Protein AF-A0A182EM41-F1 (afdb_monomer_lite)

Structure (mmCIF, N/CA/C/O backbone):
data_AF-A0A182EM41-F1
#
_entry.id   AF-A0A182EM41-F1
#
loop_
_atom_site.group_PDB
_atom_site.id
_atom_site.type_symbol
_atom_site.label_atom_id
_atom_site.label_alt_id
_atom_site.label_comp_id
_atom_site.label_asym_id
_atom_site.label_entity_id
_atom_site.label_seq_id
_atom_site.pdbx_PDB_ins_code
_atom_site.Cartn_x
_atom_site.Cartn_y
_atom_site.Cartn_z
_atom_site.occupancy
_atom_site.B_iso_or_equiv
_atom_site.auth_seq_id
_atom_site.auth_comp_id
_atom_site.auth_asym_id
_atom_site.auth_atom_id
_atom_site.pdbx_PDB_model_num
ATOM 1 N N . MET A 1 1 ? 37.847 10.738 23.314 1.00 33.50 1 MET A N 1
ATOM 2 C CA . MET A 1 1 ? 37.044 10.239 22.181 1.00 33.50 1 MET A CA 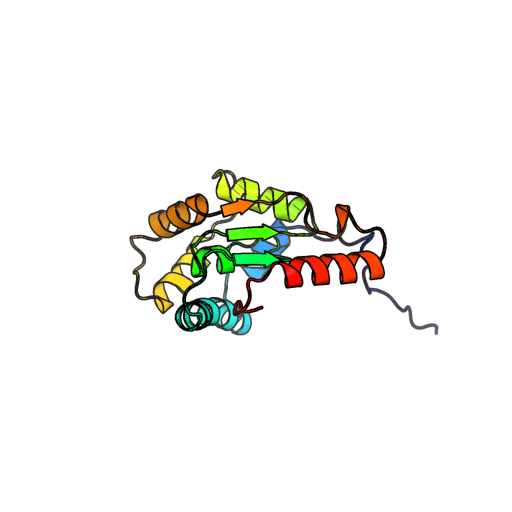1
ATOM 3 C C . MET A 1 1 ? 35.601 10.214 22.636 1.00 33.50 1 MET A C 1
ATOM 5 O O . MET A 1 1 ? 35.251 9.366 23.444 1.00 33.50 1 MET A O 1
ATOM 9 N N . ALA A 1 2 ? 34.823 11.218 22.238 1.00 31.17 2 ALA A N 1
ATOM 10 C CA . ALA A 1 2 ? 33.387 11.238 22.472 1.00 31.17 2 ALA A CA 1
ATOM 11 C C . ALA A 1 2 ? 32.734 10.419 21.355 1.00 31.17 2 ALA A C 1
ATOM 13 O O . ALA A 1 2 ? 33.030 10.648 20.184 1.00 31.17 2 ALA A O 1
ATOM 14 N N . PHE A 1 3 ? 31.916 9.437 21.719 1.00 34.12 3 PHE A N 1
ATOM 15 C CA . PHE A 1 3 ? 31.052 8.758 20.765 1.00 34.12 3 PHE A CA 1
ATOM 16 C C . PHE A 1 3 ? 29.990 9.763 20.313 1.00 34.12 3 PHE A C 1
ATOM 18 O O . PHE A 1 3 ? 29.225 10.258 21.140 1.00 34.12 3 PHE A O 1
ATOM 25 N N . GLU A 1 4 ? 29.969 10.096 19.023 1.00 39.12 4 GLU A N 1
ATOM 26 C CA . GLU A 1 4 ? 28.830 10.782 18.419 1.00 39.12 4 GLU A CA 1
ATOM 27 C C . GLU A 1 4 ? 27.619 9.849 18.498 1.00 39.12 4 GLU A C 1
ATOM 29 O O . GLU A 1 4 ? 27.506 8.868 17.766 1.00 39.12 4 GLU A O 1
ATOM 34 N N . THR A 1 5 ? 26.702 10.153 19.411 1.00 42.22 5 THR A N 1
ATOM 35 C CA . THR A 1 5 ? 25.313 9.703 19.349 1.00 42.22 5 THR A CA 1
ATOM 36 C C . THR A 1 5 ? 24.673 10.345 18.127 1.00 42.22 5 THR A C 1
ATOM 38 O O . THR A 1 5 ? 24.118 11.438 18.219 1.00 42.22 5 THR A O 1
ATOM 41 N N . ASN A 1 6 ? 24.801 9.707 16.969 1.00 45.62 6 ASN A N 1
ATOM 42 C CA . ASN A 1 6 ? 24.202 10.186 15.738 1.00 45.62 6 ASN A CA 1
ATOM 43 C C . ASN A 1 6 ? 23.203 9.154 15.207 1.00 45.62 6 ASN A C 1
ATOM 45 O O . ASN A 1 6 ? 23.516 7.972 15.093 1.00 45.62 6 ASN A O 1
ATOM 49 N N . MET A 1 7 ? 22.038 9.681 14.817 1.00 42.75 7 MET A N 1
ATOM 50 C CA . MET A 1 7 ? 21.024 9.079 13.941 1.00 42.75 7 MET A CA 1
ATOM 51 C C . MET A 1 7 ? 19.889 8.265 14.586 1.00 42.75 7 MET A C 1
ATOM 53 O O . MET A 1 7 ? 19.536 7.199 14.097 1.00 42.75 7 MET A O 1
ATOM 57 N N . ILE A 1 8 ? 19.200 8.822 15.586 1.00 44.34 8 ILE A N 1
ATOM 58 C CA . ILE A 1 8 ? 17.732 8.688 15.579 1.00 44.34 8 ILE A CA 1
ATOM 59 C C . ILE A 1 8 ? 17.216 9.966 14.922 1.00 44.34 8 ILE A C 1
ATOM 61 O O . ILE A 1 8 ? 17.342 11.056 15.482 1.00 44.34 8 ILE A O 1
ATOM 65 N N . VAL A 1 9 ? 16.742 9.850 13.681 1.00 47.19 9 VAL A N 1
ATOM 66 C CA . VAL A 1 9 ? 16.113 10.956 12.954 1.00 47.19 9 VAL A CA 1
ATOM 67 C C . VAL A 1 9 ? 14.858 11.335 13.739 1.00 47.19 9 VAL A C 1
ATOM 69 O O . VAL A 1 9 ? 13.923 10.546 13.823 1.00 47.19 9 VAL A O 1
ATOM 72 N N . GLY A 1 10 ? 14.864 12.509 14.375 1.00 51.38 10 GLY A N 1
ATOM 73 C CA . GLY A 1 10 ? 13.658 13.051 15.001 1.00 51.38 10 GLY A CA 1
ATOM 74 C C . GLY A 1 10 ? 12.555 13.271 13.951 1.00 51.38 10 GLY A C 1
ATOM 75 O O . GLY A 1 10 ? 12.893 13.454 12.776 1.00 51.38 10 GLY A O 1
ATOM 76 N N . PRO A 1 11 ? 11.266 13.281 14.343 1.00 54.16 11 PRO A N 1
ATOM 77 C CA . PRO A 1 11 ? 10.133 13.464 13.423 1.00 54.16 11 PRO A CA 1
ATOM 78 C C . PRO A 1 11 ? 10.328 14.663 12.481 1.00 54.16 11 PRO A C 1
ATOM 80 O O . PRO A 1 11 ? 10.119 14.566 11.275 1.00 54.16 11 PRO A O 1
ATOM 83 N N . ASP A 1 12 ? 10.889 15.741 13.027 1.00 57.03 12 ASP A N 1
ATOM 84 C CA . ASP A 1 12 ? 11.180 17.029 12.393 1.00 57.03 12 ASP A CA 1
ATOM 85 C C . ASP A 1 12 ? 12.165 16.942 11.209 1.00 57.03 12 ASP A C 1
ATOM 87 O O . ASP A 1 12 ? 12.308 17.886 10.434 1.00 57.03 12 ASP A O 1
ATOM 91 N N . LYS A 1 13 ? 12.882 15.822 11.066 1.00 64.44 13 LYS A N 1
ATOM 92 C CA . LYS A 1 13 ? 13.836 15.567 9.977 1.00 64.44 13 LYS A CA 1
ATOM 93 C C . LYS A 1 13 ? 13.405 14.421 9.062 1.00 64.44 13 LYS A C 1
ATOM 95 O O . LYS A 1 13 ? 14.132 14.111 8.120 1.00 64.44 13 LYS A O 1
ATOM 100 N N . LEU A 1 14 ? 12.276 13.764 9.327 1.00 67.06 14 LEU A N 1
ATOM 101 C CA . LEU A 1 14 ? 11.818 12.649 8.498 1.00 67.06 14 LEU A CA 1
ATOM 102 C C . LEU A 1 14 ? 11.322 13.152 7.138 1.00 67.06 14 LEU A C 1
ATOM 104 O O . LEU A 1 14 ? 11.690 12.596 6.106 1.00 67.06 14 LEU A O 1
ATOM 108 N N . GLU A 1 15 ? 10.572 14.259 7.133 1.00 69.44 15 GLU A N 1
ATOM 109 C CA . GLU A 1 15 ? 10.039 14.867 5.909 1.00 69.44 15 GLU A CA 1
ATOM 110 C C . GLU A 1 15 ? 11.126 15.239 4.895 1.00 69.44 15 GLU A C 1
ATOM 112 O O . GLU A 1 15 ? 10.913 15.070 3.697 1.00 69.44 15 GLU A O 1
ATOM 117 N N . SER A 1 16 ? 12.290 15.707 5.358 1.00 75.88 16 SER A N 1
ATOM 118 C CA . SER A 1 16 ? 13.387 16.150 4.490 1.00 75.88 16 SER A CA 1
ATOM 119 C C . SER A 1 16 ? 14.355 15.043 4.069 1.00 75.88 16 SER A C 1
ATOM 121 O O . SER A 1 16 ? 15.082 15.230 3.097 1.00 75.88 16 SER A O 1
ATOM 123 N N . ASN A 1 17 ? 14.383 13.909 4.777 1.00 83.06 17 ASN A N 1
ATOM 124 C CA . ASN A 1 17 ? 15.339 12.825 4.521 1.00 83.06 17 ASN A CA 1
ATOM 125 C C . ASN A 1 17 ? 14.713 11.589 3.861 1.00 83.06 17 ASN A C 1
ATOM 127 O O . ASN A 1 17 ? 15.451 10.721 3.400 1.00 83.06 17 ASN A O 1
ATOM 131 N N . PHE A 1 18 ? 13.382 11.482 3.826 1.00 87.38 18 PHE A N 1
ATOM 132 C CA . PHE A 1 18 ? 12.689 10.358 3.204 1.00 87.38 18 PHE A CA 1
ATOM 133 C C . PHE A 1 18 ? 12.181 10.714 1.804 1.00 87.38 18 PHE A C 1
ATOM 135 O O . PHE A 1 18 ? 11.325 11.589 1.648 1.00 87.38 18 PHE A O 1
ATOM 142 N N . ASP A 1 19 ? 12.648 9.973 0.800 1.00 94.12 19 ASP A N 1
ATOM 143 C CA . ASP A 1 19 ? 12.171 10.066 -0.578 1.00 94.12 19 ASP A CA 1
ATOM 144 C C . ASP A 1 19 ? 11.332 8.834 -0.947 1.00 94.12 19 ASP A C 1
ATOM 146 O O . ASP A 1 19 ? 11.830 7.708 -1.003 1.00 94.12 19 ASP A O 1
ATOM 150 N N . SER A 1 20 ? 10.042 9.054 -1.214 1.00 94.88 20 SER A N 1
ATOM 151 C CA . SER A 1 20 ? 9.080 7.989 -1.527 1.00 94.88 20 SER A CA 1
ATOM 152 C C . SER A 1 20 ? 9.483 7.176 -2.747 1.00 94.88 20 SER A C 1
ATOM 154 O O . SER A 1 20 ? 9.276 5.970 -2.785 1.00 94.88 20 SER A O 1
ATOM 156 N N . GLN A 1 21 ? 10.040 7.843 -3.752 1.00 95.44 21 GLN A N 1
ATOM 157 C CA . GLN A 1 21 ? 10.413 7.211 -5.004 1.00 95.44 21 GLN A CA 1
ATOM 158 C C . GLN A 1 21 ? 11.610 6.281 -4.811 1.00 95.44 21 GLN A C 1
ATOM 160 O O . GLN A 1 21 ? 11.523 5.109 -5.164 1.00 95.44 21 GLN A O 1
ATOM 165 N N . SER A 1 22 ? 12.683 6.766 -4.188 1.00 94.75 22 SER A N 1
ATOM 166 C CA . SER A 1 22 ? 13.867 5.968 -3.851 1.00 94.75 22 SER A CA 1
ATOM 167 C C . SER A 1 22 ? 13.479 4.755 -3.008 1.00 94.75 22 SER A C 1
ATOM 169 O O . SER A 1 22 ? 13.887 3.644 -3.321 1.00 94.75 22 SER A O 1
ATOM 171 N N . TYR A 1 23 ? 12.588 4.932 -2.024 1.00 95.38 23 TYR A N 1
ATOM 172 C CA . TYR A 1 23 ? 12.049 3.817 -1.245 1.00 95.38 23 TYR A CA 1
ATOM 173 C C . TYR A 1 23 ? 11.337 2.770 -2.122 1.00 95.38 23 TYR A C 1
ATOM 175 O O . TYR A 1 23 ? 11.591 1.574 -1.996 1.00 95.38 23 TYR A O 1
ATOM 183 N N . LEU A 1 24 ? 10.462 3.187 -3.042 1.00 96.38 24 LEU A N 1
ATOM 184 C CA . LEU A 1 24 ? 9.804 2.245 -3.952 1.00 96.38 24 LEU A CA 1
ATOM 185 C C . LEU A 1 24 ? 10.801 1.538 -4.877 1.00 96.38 24 LEU A C 1
ATOM 187 O O . LEU A 1 24 ? 10.683 0.335 -5.103 1.00 96.38 24 LEU A O 1
ATOM 191 N N . TRP A 1 25 ? 11.792 2.264 -5.387 1.00 94.56 25 TRP A N 1
ATOM 192 C CA . TRP A 1 25 ? 12.820 1.711 -6.259 1.00 94.56 25 TRP A CA 1
ATOM 193 C C . TRP A 1 25 ? 13.688 0.668 -5.554 1.00 94.56 25 TRP A C 1
ATOM 195 O O . TRP A 1 25 ? 13.837 -0.437 -6.070 1.00 94.56 25 TRP A O 1
ATOM 205 N N . ASP A 1 26 ? 14.181 0.984 -4.361 1.00 93.31 26 ASP A N 1
ATOM 206 C CA . ASP A 1 26 ? 15.093 0.114 -3.616 1.00 93.31 26 ASP A CA 1
ATOM 207 C C . ASP A 1 26 ? 14.418 -1.181 -3.148 1.00 93.31 26 ASP A C 1
ATOM 209 O O . ASP A 1 26 ? 15.052 -2.235 -3.121 1.00 93.31 26 ASP A O 1
ATOM 213 N N . PHE A 1 27 ? 13.133 -1.116 -2.788 1.00 92.38 27 PHE A N 1
ATOM 214 C CA . PHE A 1 27 ? 12.433 -2.243 -2.169 1.00 92.38 27 PHE A CA 1
ATOM 215 C C . PHE A 1 27 ? 11.487 -2.987 -3.119 1.00 92.38 27 PHE A C 1
ATOM 217 O O . PHE A 1 27 ? 11.347 -4.204 -3.024 1.00 92.38 27 PHE A O 1
ATOM 224 N N . TYR A 1 28 ? 10.837 -2.295 -4.055 1.00 94.75 28 TYR A N 1
ATOM 225 C CA . TYR A 1 28 ? 9.729 -2.870 -4.825 1.00 94.75 28 TYR A CA 1
ATOM 226 C C . TYR A 1 28 ? 10.005 -2.998 -6.328 1.00 94.75 28 TYR A C 1
ATOM 228 O O . TYR A 1 28 ? 9.242 -3.688 -7.007 1.00 94.75 28 TYR A O 1
ATOM 236 N N . GLN A 1 29 ? 11.054 -2.364 -6.878 1.00 93.06 29 GLN A N 1
ATOM 237 C CA . GLN A 1 29 ? 11.369 -2.481 -8.313 1.00 93.06 29 GLN A CA 1
ATOM 238 C C . GLN A 1 29 ? 11.766 -3.917 -8.676 1.00 93.06 29 GLN A C 1
ATOM 240 O O . GLN A 1 29 ? 11.291 -4.480 -9.665 1.00 93.06 29 GLN A O 1
ATOM 245 N N . HIS A 1 30 ? 12.634 -4.499 -7.851 1.00 90.50 30 HIS A N 1
ATOM 246 C CA . HIS A 1 30 ? 13.107 -5.870 -7.954 1.00 90.50 30 HIS A CA 1
ATOM 247 C C . HIS A 1 30 ? 12.953 -6.524 -6.584 1.00 90.50 30 HIS A C 1
ATOM 249 O O . HIS A 1 30 ? 13.713 -6.258 -5.659 1.00 90.50 30 HIS A O 1
ATOM 255 N N . ILE A 1 31 ? 11.923 -7.356 -6.437 1.00 89.75 31 ILE A N 1
ATOM 256 C CA . ILE A 1 31 ? 11.595 -7.995 -5.159 1.00 89.75 31 ILE A CA 1
ATOM 257 C C . ILE A 1 31 ? 12.385 -9.294 -5.039 1.00 89.75 31 ILE A C 1
ATOM 259 O O . ILE A 1 31 ? 11.817 -10.383 -5.069 1.00 89.75 31 ILE A O 1
ATOM 263 N N . ASP A 1 32 ? 13.705 -9.179 -4.967 1.00 89.25 32 ASP A N 1
ATOM 264 C CA . ASP A 1 32 ? 14.603 -10.334 -4.886 1.00 89.25 32 ASP A CA 1
ATOM 265 C C . ASP A 1 32 ? 14.884 -10.743 -3.433 1.00 89.25 32 ASP A C 1
ATOM 267 O O . ASP A 1 32 ? 15.280 -11.879 -3.170 1.00 89.25 32 ASP A O 1
ATOM 271 N N . ASP A 1 33 ? 14.649 -9.831 -2.483 1.00 91.81 33 ASP A N 1
ATOM 272 C CA . ASP A 1 33 ? 14.835 -10.087 -1.059 1.00 91.81 33 ASP A CA 1
ATOM 273 C C . ASP A 1 33 ? 13.803 -11.108 -0.531 1.00 91.81 33 ASP A C 1
ATOM 275 O O . ASP A 1 33 ? 12.592 -10.854 -0.587 1.00 91.81 33 ASP A O 1
ATOM 279 N N . PRO A 1 34 ? 14.241 -12.252 0.031 1.00 93.62 34 PRO A N 1
ATOM 280 C CA . PRO A 1 34 ? 13.327 -13.284 0.516 1.00 93.62 34 PRO A CA 1
ATOM 281 C C . PRO A 1 34 ? 12.399 -12.822 1.643 1.00 93.62 34 PRO A C 1
ATOM 283 O O . PRO A 1 34 ? 11.275 -13.316 1.742 1.00 93.62 34 PRO A O 1
ATOM 286 N N . ALA A 1 35 ? 12.837 -11.895 2.503 1.00 91.38 35 ALA A N 1
ATOM 287 C CA . ALA A 1 35 ? 12.001 -11.407 3.596 1.00 91.38 35 ALA A CA 1
ATOM 288 C C . ALA A 1 35 ? 10.867 -10.523 3.060 1.00 91.38 35 ALA A C 1
ATOM 290 O O . ALA A 1 35 ? 9.723 -10.653 3.500 1.00 91.38 35 ALA A O 1
ATOM 291 N N . MET A 1 36 ? 11.150 -9.690 2.058 1.00 91.75 36 MET A N 1
ATOM 292 C CA . MET A 1 36 ? 10.135 -8.889 1.383 1.00 91.75 36 MET A CA 1
ATOM 293 C C . MET A 1 36 ? 9.152 -9.748 0.585 1.00 91.75 36 MET A C 1
ATOM 295 O O . MET A 1 36 ? 7.941 -9.546 0.682 1.00 91.75 36 MET A O 1
ATOM 299 N N . GLN A 1 37 ? 9.648 -10.755 -0.141 1.00 94.75 37 GLN A N 1
ATOM 300 C CA . GLN A 1 37 ? 8.789 -11.731 -0.813 1.00 94.75 37 GLN A CA 1
ATOM 301 C C . GLN A 1 37 ? 7.871 -12.445 0.187 1.00 94.75 37 GLN A C 1
ATOM 303 O O . GLN A 1 37 ? 6.666 -12.553 -0.042 1.00 94.75 37 GLN A O 1
ATOM 308 N N . MET A 1 38 ? 8.418 -12.896 1.322 1.00 94.75 38 MET A N 1
ATOM 309 C CA . MET A 1 38 ? 7.643 -13.535 2.385 1.00 94.75 38 MET A CA 1
ATOM 310 C C . MET A 1 38 ? 6.553 -12.602 2.922 1.00 94.75 38 MET A C 1
ATOM 312 O O . MET A 1 38 ? 5.411 -13.033 3.055 1.00 94.75 38 MET A O 1
ATOM 316 N N . MET A 1 39 ? 6.879 -11.333 3.187 1.00 93.44 39 MET A N 1
ATOM 317 C CA . MET A 1 39 ? 5.914 -10.328 3.645 1.00 93.44 39 MET A CA 1
ATOM 318 C C . MET A 1 39 ? 4.753 -10.158 2.661 1.00 93.44 39 MET A C 1
ATOM 320 O O . MET A 1 39 ? 3.594 -10.264 3.056 1.00 93.44 39 MET A O 1
ATOM 324 N N . ILE A 1 40 ? 5.046 -9.959 1.373 1.00 95.50 40 ILE A N 1
ATOM 325 C CA . ILE A 1 40 ? 4.014 -9.752 0.345 1.00 95.50 40 ILE A CA 1
ATOM 326 C C . ILE A 1 40 ? 3.153 -11.006 0.165 1.00 95.50 40 ILE A C 1
ATOM 328 O O . ILE A 1 40 ? 1.934 -10.900 0.051 1.00 95.50 40 ILE A O 1
ATOM 332 N N . MET A 1 41 ? 3.761 -12.195 0.170 1.00 95.31 41 MET A N 1
ATOM 333 C CA . MET A 1 41 ? 3.035 -13.458 0.000 1.00 95.31 41 MET A CA 1
ATOM 334 C C . MET A 1 41 ? 2.226 -13.874 1.235 1.00 95.31 41 MET A C 1
ATOM 336 O O . MET A 1 41 ? 1.261 -14.624 1.103 1.00 95.31 41 MET A O 1
ATOM 340 N N . LEU A 1 42 ? 2.590 -13.403 2.430 1.00 96.00 42 LEU A N 1
ATOM 341 C CA . LEU A 1 42 ? 1.855 -13.696 3.659 1.00 96.00 42 LEU A CA 1
ATOM 342 C C . LEU A 1 42 ? 0.536 -12.915 3.743 1.00 96.00 42 LEU A C 1
ATOM 344 O O . LEU A 1 42 ? -0.443 -13.430 4.282 1.00 96.00 42 LEU A O 1
ATOM 348 N N . LEU A 1 43 ? 0.487 -11.695 3.201 1.00 94.69 43 LEU A N 1
ATOM 349 C CA . LEU A 1 43 ? -0.689 -10.826 3.298 1.00 94.69 43 LEU A CA 1
ATOM 350 C C . LEU A 1 43 ? -1.980 -11.467 2.749 1.00 94.69 43 LEU A C 1
ATOM 352 O O . LEU A 1 43 ? -2.971 -11.442 3.479 1.00 94.69 43 LEU A O 1
ATOM 356 N N . PRO A 1 44 ? -2.016 -12.082 1.546 1.00 94.62 44 PRO A N 1
ATOM 357 C CA . PRO A 1 44 ? -3.211 -12.782 1.064 1.00 94.62 44 PRO A CA 1
ATOM 358 C C . PRO A 1 44 ? -3.706 -13.878 2.012 1.00 94.62 44 PRO A C 1
ATOM 360 O O . PRO A 1 44 ? -4.908 -14.016 2.218 1.00 94.62 44 PRO A O 1
ATOM 363 N N . ILE A 1 45 ? -2.783 -14.612 2.644 1.00 94.00 45 ILE A N 1
ATOM 364 C CA . ILE A 1 45 ? -3.108 -15.682 3.600 1.00 94.00 45 ILE A CA 1
ATOM 365 C C . ILE A 1 45 ? -3.735 -15.093 4.869 1.00 94.00 45 ILE A C 1
ATOM 367 O O . ILE A 1 45 ? -4.655 -15.674 5.443 1.00 94.00 45 ILE A O 1
ATOM 371 N N . ILE A 1 46 ? -3.238 -13.940 5.325 1.00 92.50 46 ILE A N 1
ATOM 372 C CA . ILE A 1 46 ? -3.828 -13.211 6.452 1.00 92.50 46 ILE A CA 1
ATOM 373 C C . ILE A 1 46 ? -5.231 -12.728 6.080 1.00 92.50 46 ILE A C 1
ATOM 375 O O . ILE A 1 46 ? -6.165 -12.956 6.843 1.00 92.50 46 ILE A O 1
ATOM 379 N N . ALA A 1 47 ? -5.394 -12.112 4.909 1.00 91.38 47 ALA A N 1
ATOM 380 C CA . ALA A 1 47 ? -6.678 -11.583 4.464 1.00 91.38 47 ALA A CA 1
ATOM 381 C C . ALA A 1 47 ? -7.752 -12.670 4.313 1.00 91.38 47 ALA A C 1
ATOM 383 O O . ALA A 1 47 ? -8.896 -12.428 4.676 1.00 91.38 47 ALA A O 1
ATOM 384 N N . GLU A 1 48 ? -7.392 -13.875 3.859 1.00 90.50 48 GLU A N 1
ATOM 385 C CA . GLU A 1 48 ? -8.311 -15.023 3.797 1.00 90.50 48 GLU A CA 1
ATOM 386 C C . GLU A 1 48 ? -8.773 -15.493 5.190 1.00 90.50 48 GLU A C 1
ATOM 388 O O . GLU A 1 48 ? -9.863 -16.040 5.344 1.00 90.50 48 GLU A O 1
ATOM 393 N N . ARG A 1 49 ? -7.951 -15.280 6.225 1.00 90.62 49 ARG A N 1
ATOM 394 C CA . ARG A 1 49 ? -8.259 -15.668 7.611 1.00 90.62 49 ARG A CA 1
ATOM 395 C C . ARG A 1 49 ? -9.021 -14.607 8.393 1.00 90.62 49 ARG A C 1
ATOM 397 O O . ARG A 1 49 ? -9.546 -14.919 9.462 1.00 90.62 49 ARG A O 1
ATOM 404 N N . ILE A 1 50 ? -9.040 -13.372 7.908 1.00 86.62 50 ILE A N 1
ATOM 405 C CA . ILE A 1 50 ? -9.814 -12.296 8.515 1.00 86.62 50 ILE A CA 1
ATOM 406 C C . ILE A 1 50 ? -11.260 -12.457 8.042 1.00 86.62 50 ILE A C 1
ATOM 408 O O . ILE A 1 50 ? -11.560 -12.334 6.857 1.00 86.62 50 ILE A O 1
ATOM 412 N N . ASP A 1 51 ? -12.145 -12.767 8.991 1.00 71.06 51 ASP A N 1
ATOM 413 C CA . ASP A 1 51 ? -13.585 -12.886 8.753 1.00 71.06 51 ASP A CA 1
ATOM 414 C C . ASP A 1 51 ? -14.195 -11.528 8.341 1.00 71.06 51 ASP A C 1
ATOM 416 O O . ASP A 1 51 ? -13.507 -10.507 8.297 1.00 71.06 51 ASP A O 1
ATOM 420 N N . CYS A 1 52 ? -15.486 -11.499 8.010 1.00 75.69 52 CYS A N 1
ATOM 421 C CA . CYS A 1 52 ? -16.167 -10.339 7.432 1.00 75.69 52 CYS A CA 1
ATOM 422 C C . CYS A 1 52 ? -15.782 -8.983 8.071 1.00 75.69 52 CYS A C 1
ATOM 424 O O . CYS A 1 52 ? -16.027 -8.726 9.250 1.00 75.69 52 CYS A O 1
ATOM 426 N N . TYR A 1 53 ? -15.238 -8.076 7.255 1.00 82.88 53 TYR A N 1
ATOM 427 C CA . TYR A 1 53 ? -14.939 -6.693 7.628 1.00 82.88 53 TYR A CA 1
ATOM 428 C C . TYR A 1 53 ? -15.550 -5.732 6.603 1.00 82.88 53 TYR A C 1
ATOM 430 O O . TYR A 1 53 ? -15.570 -6.013 5.406 1.00 82.88 53 TYR A O 1
ATOM 438 N N . ASP A 1 54 ? -16.052 -4.584 7.066 1.00 82.81 54 ASP A N 1
ATOM 439 C CA . ASP A 1 54 ? -16.687 -3.581 6.194 1.00 82.81 54 ASP A CA 1
ATOM 440 C C . ASP A 1 54 ? -15.669 -2.645 5.531 1.00 82.81 54 ASP A C 1
ATOM 442 O O . ASP A 1 54 ? -15.897 -2.125 4.437 1.00 82.81 54 ASP A O 1
ATOM 446 N N . SER A 1 55 ? -14.563 -2.379 6.227 1.00 84.06 55 SER A N 1
ATOM 447 C CA . SER A 1 55 ? -13.516 -1.461 5.794 1.00 84.06 55 SER A CA 1
ATOM 448 C C . SER A 1 55 ? -12.197 -1.730 6.507 1.00 84.06 55 SER A C 1
ATOM 450 O O . SER A 1 55 ? -12.201 -2.258 7.615 1.00 84.06 55 SER A O 1
ATOM 452 N N . LEU A 1 56 ? -11.095 -1.302 5.896 1.00 87.69 56 LEU A N 1
ATOM 453 C CA . LEU A 1 56 ? -9.735 -1.392 6.423 1.00 87.69 56 LEU A CA 1
ATOM 454 C C . LEU A 1 56 ? -9.117 0.008 6.519 1.00 87.69 56 LEU A C 1
ATOM 456 O O . LEU A 1 56 ? -9.268 0.798 5.589 1.00 87.69 56 LEU A O 1
ATOM 460 N N . LEU A 1 57 ? -8.401 0.298 7.606 1.00 87.69 57 LEU A N 1
ATOM 461 C CA . LEU A 1 57 ? -7.506 1.451 7.709 1.00 87.69 57 LEU A CA 1
ATOM 462 C C . LEU A 1 57 ? -6.060 0.956 7.638 1.00 87.69 57 LEU A C 1
ATOM 464 O O . LEU A 1 57 ? -5.619 0.224 8.517 1.00 87.69 57 LEU A O 1
ATOM 468 N N . ASP A 1 58 ? -5.340 1.375 6.605 1.00 89.06 58 ASP A N 1
ATOM 469 C CA . ASP A 1 58 ? -3.907 1.139 6.446 1.00 89.06 58 ASP A CA 1
ATOM 470 C C . ASP A 1 58 ? -3.157 2.361 6.991 1.00 89.06 58 ASP A C 1
ATOM 472 O O . ASP A 1 58 ? -3.035 3.397 6.325 1.00 89.06 58 ASP A O 1
ATOM 476 N N . PHE A 1 59 ? -2.786 2.281 8.270 1.00 86.25 59 PHE A N 1
ATOM 477 C CA . PHE A 1 59 ? -2.161 3.371 9.010 1.00 86.25 59 PHE A CA 1
ATOM 478 C C . PHE A 1 59 ? -0.635 3.295 8.904 1.00 86.25 59 PHE A C 1
ATOM 480 O O . PHE A 1 59 ? -0.026 2.336 9.372 1.00 86.25 59 PHE A O 1
ATOM 487 N N . GLY A 1 60 ? -0.016 4.327 8.327 1.00 87.00 60 GLY A N 1
ATOM 488 C CA . GLY A 1 60 ? 1.406 4.302 7.976 1.00 87.00 60 GLY A CA 1
ATOM 489 C C . GLY A 1 60 ? 1.669 3.513 6.693 1.00 87.00 60 GLY A C 1
ATOM 490 O O . GLY A 1 60 ? 2.675 2.813 6.597 1.00 87.00 60 GLY A O 1
ATOM 491 N N . ALA A 1 61 ? 0.763 3.614 5.715 1.00 91.75 61 ALA A N 1
ATOM 492 C CA . ALA A 1 61 ? 0.818 2.872 4.451 1.00 91.75 61 ALA A CA 1
ATOM 493 C C . ALA A 1 61 ? 2.101 3.136 3.631 1.00 91.75 61 ALA A C 1
ATOM 495 O O . ALA A 1 61 ? 2.455 2.379 2.714 1.00 91.75 61 ALA A O 1
ATOM 496 N N . GLY A 1 62 ? 2.796 4.242 3.912 1.00 93.19 62 GLY A N 1
ATOM 497 C CA . GLY A 1 62 ? 3.901 4.726 3.107 1.00 93.19 62 GLY A CA 1
ATOM 498 C C . GLY A 1 62 ? 3.442 5.076 1.690 1.00 93.19 62 GLY A C 1
ATOM 499 O O . GLY A 1 62 ? 2.275 5.396 1.458 1.00 93.19 62 GLY A O 1
ATOM 500 N N . PRO A 1 63 ? 4.338 5.015 0.698 1.00 95.88 63 PRO A N 1
ATOM 501 C CA . PRO A 1 63 ? 3.970 5.173 -0.705 1.00 95.88 63 PRO A CA 1
ATOM 502 C C . PRO A 1 63 ? 3.486 3.852 -1.343 1.00 95.88 63 PRO A C 1
ATOM 504 O O . PRO A 1 63 ? 3.531 3.716 -2.564 1.00 95.88 63 PRO A O 1
ATOM 507 N N . THR A 1 64 ? 3.085 2.847 -0.549 1.00 96.69 64 THR A N 1
ATOM 508 C CA . THR A 1 64 ? 2.897 1.460 -1.014 1.00 96.69 64 THR A CA 1
ATOM 509 C C . THR A 1 64 ? 1.431 1.046 -1.149 1.00 96.69 64 THR A C 1
ATOM 511 O O . THR A 1 64 ? 0.556 1.595 -0.489 1.00 96.69 64 THR A O 1
ATOM 514 N N . ILE A 1 65 ? 1.150 0.046 -1.997 1.00 96.25 65 ILE A N 1
ATOM 515 C CA . ILE A 1 65 ? -0.237 -0.375 -2.297 1.00 96.25 65 ILE A CA 1
ATOM 516 C C . ILE A 1 65 ? -0.544 -1.837 -1.960 1.00 96.25 65 ILE A C 1
ATOM 518 O O . ILE A 1 65 ? -1.684 -2.266 -2.087 1.00 96.25 65 ILE A O 1
ATOM 522 N N . HIS A 1 66 ? 0.460 -2.632 -1.597 1.00 95.69 66 HIS A N 1
ATOM 523 C CA . HIS A 1 66 ? 0.342 -4.087 -1.475 1.00 95.69 66 HIS A CA 1
ATOM 524 C C . HIS A 1 66 ? -0.741 -4.532 -0.473 1.00 95.69 66 HIS A C 1
ATOM 526 O O . HIS A 1 66 ? -1.535 -5.409 -0.803 1.00 95.69 66 HIS A O 1
ATOM 532 N N . VAL A 1 67 ? -0.865 -3.867 0.681 1.00 95.44 67 VAL A N 1
ATOM 533 C CA . VAL A 1 67 ? -1.973 -4.084 1.631 1.00 95.44 67 VAL A CA 1
ATOM 534 C C . VAL A 1 67 ? -3.319 -3.769 0.971 1.00 95.44 67 VAL A C 1
ATOM 536 O O . VAL A 1 67 ? -4.217 -4.608 0.947 1.00 95.44 67 VAL A O 1
ATOM 539 N N . SER A 1 68 ? -3.448 -2.603 0.334 1.00 95.06 68 SER A N 1
ATOM 540 C CA . SER A 1 68 ? -4.679 -2.224 -0.375 1.00 95.06 68 SER A CA 1
ATOM 541 C C . SER A 1 68 ? -5.086 -3.252 -1.435 1.00 95.06 68 SER A C 1
ATOM 543 O O . SER A 1 68 ? -6.251 -3.646 -1.521 1.00 95.06 68 SER A O 1
ATOM 545 N N . VAL A 1 69 ? -4.114 -3.712 -2.225 1.00 96.31 69 VAL A N 1
ATOM 546 C CA . VAL A 1 69 ? -4.316 -4.700 -3.287 1.00 96.31 69 VAL A CA 1
ATOM 547 C C . VAL A 1 69 ? -4.716 -6.051 -2.730 1.00 96.31 69 VAL A C 1
ATOM 549 O O . VAL A 1 69 ? -5.422 -6.757 -3.424 1.00 96.31 69 VAL A O 1
ATOM 552 N N . VAL A 1 70 ? -4.308 -6.449 -1.531 1.00 95.81 70 VAL A N 1
ATOM 553 C CA . VAL A 1 70 ? -4.713 -7.743 -0.970 1.00 95.81 70 VAL A CA 1
ATOM 554 C C . VAL A 1 70 ? -6.155 -7.702 -0.460 1.00 95.81 70 VAL A C 1
ATOM 556 O O . VAL A 1 70 ? -6.965 -8.571 -0.788 1.00 95.81 70 VAL A O 1
ATOM 559 N N . PHE A 1 71 ? -6.505 -6.673 0.310 1.00 93.94 71 PHE A N 1
ATOM 560 C CA . PHE A 1 71 ? -7.795 -6.627 0.997 1.00 93.94 71 PHE A CA 1
ATOM 561 C C . PHE A 1 71 ? -8.945 -6.204 0.065 1.00 93.94 71 PHE A C 1
ATOM 563 O O . PHE A 1 71 ? -10.032 -6.773 0.132 1.00 93.94 71 PHE A O 1
ATOM 570 N N . ARG A 1 72 ? -8.720 -5.250 -0.854 1.00 90.38 72 ARG A N 1
ATOM 571 C CA . ARG A 1 72 ? -9.668 -4.821 -1.919 1.00 90.38 72 ARG A CA 1
ATOM 572 C C . ARG A 1 72 ? -11.125 -4.616 -1.480 1.00 90.38 72 ARG A C 1
ATOM 574 O O . ARG A 1 72 ? -12.059 -4.770 -2.275 1.00 90.38 72 ARG A O 1
ATOM 581 N N . ASN A 1 73 ? -11.330 -4.231 -0.229 1.00 88.56 73 ASN A N 1
ATOM 582 C CA . ASN A 1 73 ? -12.599 -3.727 0.280 1.00 88.56 73 ASN A CA 1
ATOM 583 C C . ASN A 1 73 ? -12.487 -2.213 0.492 1.00 88.56 73 ASN A C 1
ATOM 585 O O . ASN A 1 73 ? -11.521 -1.619 0.031 1.00 88.56 73 ASN A O 1
ATOM 589 N N . LYS A 1 74 ? -13.438 -1.559 1.163 1.00 87.94 74 LYS A N 1
ATOM 590 C CA . LYS A 1 74 ? -13.349 -0.126 1.470 1.00 87.94 74 LYS A CA 1
ATOM 591 C C . LYS A 1 74 ? -12.072 0.176 2.270 1.00 87.94 74 LYS A C 1
ATOM 593 O O . LYS A 1 74 ? -12.003 -0.148 3.452 1.00 87.94 74 LYS A O 1
ATOM 598 N N . ILE A 1 75 ? -11.076 0.784 1.633 1.00 89.69 75 ILE A N 1
ATOM 599 C CA . ILE A 1 75 ? -9.745 1.005 2.210 1.00 89.69 75 ILE A CA 1
ATOM 600 C C . ILE A 1 75 ? -9.539 2.490 2.472 1.00 89.69 75 ILE A C 1
ATOM 602 O O . ILE A 1 75 ? -9.754 3.321 1.592 1.00 89.69 75 ILE A O 1
ATOM 606 N N . TYR A 1 76 ? -9.070 2.807 3.670 1.00 87.31 76 TYR A N 1
ATOM 607 C CA . TYR A 1 76 ? -8.601 4.124 4.057 1.00 87.31 76 TYR A CA 1
ATOM 608 C C . TYR A 1 76 ? -7.081 4.097 4.124 1.00 87.31 76 TYR A C 1
ATOM 610 O O . TYR A 1 76 ? -6.518 3.341 4.909 1.00 87.31 76 TYR A O 1
ATOM 618 N N . LEU A 1 77 ? -6.428 4.908 3.296 1.00 88.12 77 LEU A N 1
ATOM 619 C CA . LEU A 1 77 ? -4.973 5.042 3.311 1.00 88.12 77 LEU A CA 1
ATOM 620 C C . LEU A 1 77 ? -4.576 6.259 4.139 1.00 88.12 77 LEU A C 1
ATOM 622 O O . LEU A 1 77 ? -5.106 7.354 3.914 1.00 88.12 77 LEU A O 1
ATOM 626 N N . ALA A 1 78 ? -3.638 6.061 5.060 1.00 83.75 78 ALA A N 1
ATOM 627 C CA . ALA A 1 78 ? -3.124 7.085 5.951 1.00 83.75 78 ALA A CA 1
ATOM 628 C C . ALA A 1 78 ? -1.602 6.993 6.067 1.00 83.75 78 ALA A C 1
ATOM 630 O O . ALA A 1 78 ? -1.053 5.911 6.242 1.00 83.75 78 ALA A O 1
ATOM 631 N N . ASP A 1 79 ? -0.921 8.135 6.005 1.00 86.19 79 ASP A N 1
ATOM 632 C CA . ASP A 1 79 ? 0.526 8.211 6.214 1.00 86.19 79 ASP A CA 1
ATOM 633 C C . ASP A 1 79 ? 0.946 9.601 6.700 1.00 86.19 79 ASP A C 1
ATOM 635 O O . ASP A 1 79 ? 0.309 10.595 6.330 1.00 86.19 79 ASP A O 1
ATOM 639 N N . TYR A 1 80 ? 2.043 9.674 7.457 1.00 80.25 80 TYR A N 1
ATOM 640 C CA . TYR A 1 80 ? 2.606 10.917 7.988 1.00 80.25 80 TYR A CA 1
ATOM 641 C C . TYR A 1 80 ? 3.152 11.839 6.912 1.00 80.25 80 TYR A C 1
ATOM 643 O O . TYR A 1 80 ? 2.907 13.050 6.935 1.00 80.25 80 TYR A O 1
ATOM 651 N N . LEU A 1 81 ? 3.854 11.279 5.931 1.00 83.56 81 LEU A N 1
ATOM 652 C CA . LEU A 1 81 ? 4.642 12.058 4.995 1.00 83.56 81 LEU A CA 1
ATOM 653 C C . LEU A 1 81 ? 3.783 12.520 3.810 1.00 83.56 81 LEU A C 1
ATOM 655 O O . LEU A 1 81 ? 3.200 11.689 3.103 1.00 83.56 81 LEU A O 1
ATOM 659 N N . PRO A 1 82 ? 3.713 13.836 3.521 1.00 85.06 82 PRO A N 1
ATOM 660 C CA . PRO A 1 82 ? 2.964 14.340 2.373 1.00 85.06 82 PRO A CA 1
ATOM 661 C C . PRO A 1 82 ? 3.395 13.700 1.048 1.00 85.06 82 PRO A C 1
ATOM 663 O O . PRO A 1 82 ? 2.550 13.422 0.200 1.00 85.06 82 PRO A O 1
ATOM 666 N N . GLN A 1 83 ? 4.690 13.420 0.868 1.00 90.06 83 GLN A N 1
ATOM 667 C CA . GLN A 1 83 ? 5.217 12.764 -0.331 1.00 90.06 83 GLN A CA 1
ATOM 668 C C . GLN A 1 83 ? 4.652 11.352 -0.548 1.00 90.06 83 GLN A C 1
ATOM 670 O O . GLN A 1 83 ? 4.341 11.001 -1.688 1.00 90.06 83 GLN A O 1
ATOM 675 N N . ASN A 1 84 ? 4.420 10.594 0.528 1.00 92.81 84 ASN A N 1
ATOM 676 C CA . ASN A 1 84 ? 3.808 9.268 0.473 1.00 92.81 84 ASN A CA 1
ATOM 677 C C . ASN A 1 84 ? 2.337 9.363 0.074 1.00 92.81 84 ASN A C 1
ATOM 679 O O . ASN A 1 84 ? 1.909 8.729 -0.889 1.00 92.81 84 ASN A O 1
ATOM 683 N N . ARG A 1 85 ? 1.577 10.244 0.737 1.00 89.81 85 ARG A N 1
ATOM 684 C CA . ARG A 1 85 ? 0.163 10.487 0.401 1.00 89.81 85 ARG A CA 1
ATOM 685 C C . ARG A 1 85 ? -0.012 10.969 -1.039 1.00 89.81 85 ARG A C 1
ATOM 687 O O . ARG A 1 85 ? -0.924 10.525 -1.733 1.00 89.81 85 ARG A O 1
ATOM 694 N N . ASN A 1 86 ? 0.881 11.839 -1.507 1.00 92.75 86 ASN A N 1
ATOM 695 C CA . ASN A 1 86 ? 0.892 12.310 -2.890 1.00 92.75 86 ASN A CA 1
ATOM 696 C C . ASN A 1 86 ? 1.180 11.175 -3.880 1.00 92.75 86 ASN A C 1
ATOM 698 O O . ASN A 1 86 ? 0.584 11.153 -4.954 1.00 92.75 86 ASN A O 1
ATOM 702 N N . GLU A 1 87 ? 2.059 10.229 -3.540 1.00 95.94 87 GLU A N 1
ATOM 703 C CA . GLU A 1 87 ? 2.307 9.056 -4.379 1.00 95.94 87 GLU A CA 1
ATOM 704 C C . GLU A 1 87 ? 1.086 8.138 -4.466 1.00 95.94 87 GLU A C 1
ATOM 706 O O . GLU A 1 87 ? 0.690 7.748 -5.562 1.00 95.94 87 GLU A O 1
ATOM 711 N N . LEU A 1 88 ? 0.417 7.878 -3.343 1.00 94.50 88 LEU A N 1
ATOM 712 C CA . LEU A 1 88 ? -0.826 7.104 -3.318 1.00 94.50 88 LEU A CA 1
ATOM 713 C C . LEU A 1 88 ? -1.944 7.786 -4.125 1.00 94.50 88 LEU A C 1
ATOM 715 O O . LEU A 1 88 ? -2.678 7.129 -4.872 1.00 94.50 88 LEU A O 1
ATOM 719 N N . LEU A 1 89 ? -2.053 9.116 -4.042 1.00 93.12 89 LEU A N 1
ATOM 720 C CA . LEU A 1 89 ? -2.984 9.893 -4.862 1.00 93.12 89 LEU A CA 1
ATOM 721 C C . LEU A 1 89 ? -2.634 9.807 -6.356 1.00 93.12 89 LEU A C 1
ATOM 723 O O . LEU A 1 89 ? -3.514 9.610 -7.196 1.00 93.12 89 LEU A O 1
ATOM 727 N N . ARG A 1 90 ? -1.349 9.908 -6.710 1.00 95.19 90 ARG A N 1
ATOM 728 C CA . ARG A 1 90 ? -0.898 9.709 -8.093 1.00 95.19 90 ARG A CA 1
ATOM 729 C C . ARG A 1 90 ? -1.250 8.310 -8.579 1.00 95.19 90 ARG A C 1
ATOM 731 O O . ARG A 1 90 ? -1.797 8.165 -9.665 1.00 95.19 90 ARG A O 1
ATOM 738 N N . TRP A 1 91 ? -1.002 7.275 -7.787 1.00 95.88 91 TRP A N 1
ATOM 739 C CA . TRP A 1 91 ? -1.313 5.908 -8.190 1.00 95.88 91 TRP A CA 1
ATOM 740 C C . TRP A 1 91 ? -2.819 5.688 -8.403 1.00 95.88 91 TRP A C 1
ATOM 742 O O . TRP A 1 91 ? -3.219 5.175 -9.455 1.00 95.88 91 TRP A O 1
ATOM 752 N N . THR A 1 92 ? -3.663 6.153 -7.474 1.00 92.81 92 THR A N 1
ATOM 753 C CA . THR A 1 92 ? -5.134 6.057 -7.587 1.00 92.81 92 THR A CA 1
ATOM 754 C C . THR A 1 92 ? -5.696 6.819 -8.788 1.00 92.81 92 THR A C 1
ATOM 756 O O . THR A 1 92 ? -6.656 6.361 -9.403 1.00 92.81 92 THR A O 1
ATOM 759 N N . THR A 1 93 ? -5.067 7.927 -9.184 1.00 93.06 93 THR A N 1
ATOM 760 C CA . THR A 1 93 ? -5.454 8.727 -10.361 1.00 93.06 93 THR A CA 1
ATOM 761 C C . THR A 1 93 ? -4.756 8.307 -11.661 1.00 93.06 93 THR A C 1
ATOM 763 O O . THR A 1 93 ? -4.989 8.914 -12.706 1.00 93.06 93 THR A O 1
ATOM 766 N N . GLY A 1 94 ? -3.914 7.266 -11.632 1.00 94.44 94 GLY A N 1
ATOM 767 C CA . GLY A 1 94 ? -3.190 6.764 -12.808 1.00 94.44 94 GLY A CA 1
ATOM 768 C C . GLY A 1 94 ? -1.997 7.624 -13.247 1.00 94.44 94 GLY A C 1
ATOM 769 O O . GLY A 1 94 ? -1.557 7.520 -14.385 1.00 94.44 94 GLY A O 1
ATOM 770 N N . GLN A 1 95 ? -1.487 8.473 -12.356 1.00 95.94 95 GLN A N 1
ATOM 771 C CA . GLN A 1 95 ? -0.354 9.383 -12.558 1.00 95.94 95 GLN A CA 1
ATOM 772 C C . GLN A 1 95 ? 0.946 8.906 -11.885 1.00 95.94 95 GLN A C 1
ATOM 774 O O . GLN A 1 95 ? 1.961 9.595 -11.967 1.00 95.94 95 GLN A O 1
ATOM 779 N N . SER A 1 96 ? 0.926 7.772 -11.174 1.00 95.69 96 SER A N 1
ATOM 780 C CA . SER A 1 96 ? 2.143 7.189 -10.591 1.00 95.69 96 SER A CA 1
ATOM 781 C C . SER A 1 96 ? 3.063 6.676 -11.696 1.00 95.69 96 SER A C 1
ATOM 783 O O . SER A 1 96 ? 2.601 6.132 -12.699 1.00 95.69 96 SER A O 1
ATOM 785 N N . LEU A 1 97 ? 4.367 6.866 -11.501 1.00 94.69 97 LEU A N 1
ATOM 786 C CA . LEU A 1 97 ? 5.406 6.390 -12.416 1.00 94.69 97 LEU A CA 1
ATOM 787 C C . LEU A 1 97 ? 5.893 4.980 -12.068 1.00 94.69 97 LEU A C 1
ATOM 789 O O . LEU A 1 97 ? 6.574 4.355 -12.879 1.00 94.69 97 LEU A O 1
ATOM 793 N N . PHE A 1 98 ? 5.580 4.499 -10.866 1.00 97.25 98 PHE A N 1
ATOM 794 C CA . PHE A 1 98 ? 6.095 3.240 -10.363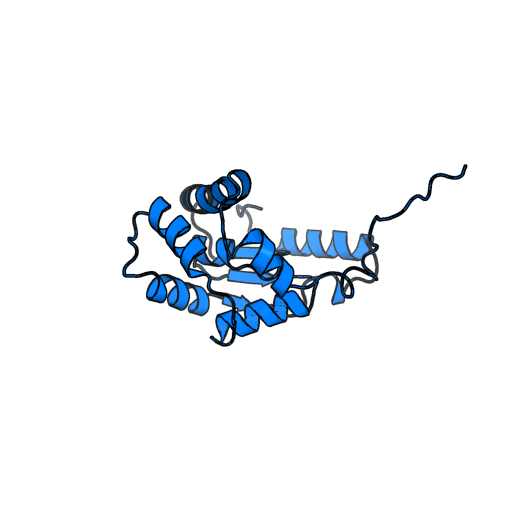 1.00 97.25 98 PHE A CA 1
ATOM 795 C C . PHE A 1 98 ? 5.275 2.055 -10.893 1.00 97.25 98 PHE A C 1
ATOM 797 O O . PHE A 1 98 ? 4.045 2.037 -10.789 1.00 97.25 98 PHE A O 1
ATOM 804 N N . ASP A 1 99 ? 5.955 1.052 -11.457 1.00 96.12 99 ASP A N 1
ATOM 805 C CA . ASP A 1 99 ? 5.313 -0.159 -11.973 1.00 96.12 99 ASP A CA 1
ATOM 806 C C . ASP A 1 99 ? 5.126 -1.202 -10.865 1.00 96.12 99 ASP A C 1
ATOM 808 O O . ASP A 1 99 ? 6.052 -1.909 -10.475 1.00 96.12 99 ASP A O 1
ATOM 812 N N . TRP A 1 100 ? 3.886 -1.341 -10.399 1.00 97.19 100 TRP A N 1
ATOM 813 C CA . TRP A 1 100 ? 3.514 -2.322 -9.382 1.00 97.19 100 TRP A CA 1
ATOM 814 C C . TRP A 1 100 ? 3.316 -3.747 -9.922 1.00 97.19 100 TRP A C 1
ATOM 816 O O . TRP A 1 100 ? 3.051 -4.662 -9.141 1.00 97.19 100 TRP A O 1
ATOM 826 N N . THR A 1 101 ? 3.457 -3.984 -11.232 1.00 96.19 101 THR A N 1
ATOM 827 C CA . THR A 1 101 ? 3.224 -5.300 -11.857 1.00 96.19 101 THR A CA 1
ATOM 828 C C . THR A 1 101 ? 3.946 -6.467 -11.163 1.00 96.19 101 THR A C 1
ATOM 830 O O . THR A 1 101 ? 3.307 -7.511 -10.993 1.00 96.19 101 THR A O 1
ATOM 833 N N . PRO A 1 102 ? 5.225 -6.362 -10.735 1.00 96.06 102 PRO A N 1
ATOM 834 C CA . PRO A 1 102 ? 5.900 -7.450 -10.021 1.00 96.06 102 PRO A CA 1
ATOM 835 C C . PRO A 1 102 ? 5.192 -7.844 -8.715 1.00 96.06 102 PRO A C 1
ATOM 837 O O . PRO A 1 102 ? 4.964 -9.030 -8.471 1.00 96.06 102 PRO A O 1
ATOM 840 N N . VAL A 1 103 ? 4.763 -6.855 -7.923 1.00 97.00 103 VAL A N 1
ATOM 841 C CA . VAL A 1 103 ? 4.001 -7.063 -6.680 1.00 97.00 103 VAL A CA 1
ATOM 842 C C . VAL A 1 103 ? 2.641 -7.692 -6.980 1.00 97.00 103 VAL A C 1
ATOM 844 O O . VAL A 1 103 ? 2.269 -8.685 -6.355 1.00 97.00 103 VAL A O 1
ATOM 847 N N . LEU A 1 104 ? 1.914 -7.162 -7.973 1.00 97.19 104 LEU A N 1
ATOM 848 C CA . LEU A 1 104 ? 0.596 -7.679 -8.356 1.00 97.19 104 LEU A CA 1
ATOM 849 C C . LEU A 1 104 ? 0.673 -9.148 -8.796 1.00 97.19 104 LEU A C 1
ATOM 851 O O . LEU A 1 104 ? -0.183 -9.947 -8.425 1.00 97.19 104 LEU A O 1
ATOM 855 N N . LYS A 1 105 ? 1.715 -9.533 -9.547 1.00 96.50 105 LYS A N 1
ATOM 856 C CA . LYS A 1 105 ? 1.949 -10.935 -9.930 1.00 96.50 105 LYS A CA 1
ATOM 857 C C . LYS A 1 105 ? 2.172 -11.831 -8.722 1.00 96.50 105 LYS A C 1
ATOM 859 O O . LYS A 1 105 ? 1.668 -12.953 -8.712 1.00 96.50 105 LYS A O 1
ATOM 864 N N . MET A 1 106 ? 2.922 -11.364 -7.728 1.00 96.31 106 MET A N 1
ATOM 865 C CA . MET A 1 106 ? 3.197 -12.129 -6.513 1.00 96.31 106 MET A CA 1
ATOM 866 C C . MET A 1 106 ? 1.906 -12.400 -5.737 1.00 96.31 106 MET A C 1
ATOM 868 O O . MET A 1 106 ? 1.599 -13.555 -5.452 1.00 96.31 106 MET A O 1
ATOM 872 N N . ILE A 1 107 ? 1.099 -11.359 -5.516 1.00 97.12 107 ILE A N 1
ATOM 873 C CA . ILE A 1 107 ? -0.215 -11.458 -4.865 1.00 97.12 107 ILE A CA 1
ATOM 874 C C . ILE A 1 107 ? -1.144 -12.397 -5.650 1.00 97.12 107 ILE A C 1
ATOM 876 O O . ILE A 1 107 ? -1.657 -13.366 -5.094 1.00 97.12 107 ILE A O 1
ATOM 880 N N . ALA A 1 108 ? -1.291 -12.186 -6.963 1.00 96.44 108 ALA A N 1
ATOM 881 C CA . ALA A 1 108 ? -2.153 -13.006 -7.817 1.00 96.44 108 ALA A CA 1
ATOM 882 C C . ALA A 1 108 ? -1.732 -14.486 -7.875 1.00 96.44 108 ALA A C 1
ATOM 884 O O . ALA A 1 108 ? -2.568 -15.364 -8.086 1.00 96.44 108 ALA A O 1
ATOM 885 N N . SER A 1 109 ? -0.436 -14.772 -7.704 1.00 95.38 109 SER A N 1
ATOM 886 C CA . SER A 1 109 ? 0.077 -16.147 -7.670 1.00 95.38 109 SER A CA 1
ATOM 887 C C . SER A 1 109 ? -0.341 -16.874 -6.394 1.00 95.38 109 SER A C 1
ATOM 889 O O . SER A 1 109 ? -0.684 -18.050 -6.465 1.00 95.38 109 SER A O 1
ATOM 891 N N . VAL A 1 110 ? -0.357 -16.178 -5.253 1.00 96.38 110 VAL A N 1
ATOM 892 C CA . VAL A 1 110 ? -0.831 -16.739 -3.977 1.00 96.38 110 VAL A CA 1
ATOM 893 C C . VAL A 1 110 ? -2.351 -16.917 -3.992 1.00 96.38 110 VAL A C 1
ATOM 895 O O . VAL A 1 110 ? -2.851 -17.943 -3.547 1.00 96.38 110 VAL A O 1
ATOM 898 N N . GLU A 1 111 ? -3.086 -15.963 -4.563 1.00 94.19 111 GLU A N 1
ATOM 899 C CA . GLU A 1 111 ? -4.555 -16.004 -4.654 1.00 94.19 111 GLU A CA 1
ATOM 900 C C . GLU A 1 111 ? -5.094 -16.980 -5.710 1.00 94.19 111 GLU A C 1
ATOM 902 O O . GLU A 1 111 ? -6.295 -17.240 -5.758 1.00 94.19 111 GLU A O 1
ATOM 907 N N . GLY A 1 112 ? -4.240 -17.480 -6.608 1.00 92.81 112 GLY A N 1
ATOM 908 C CA 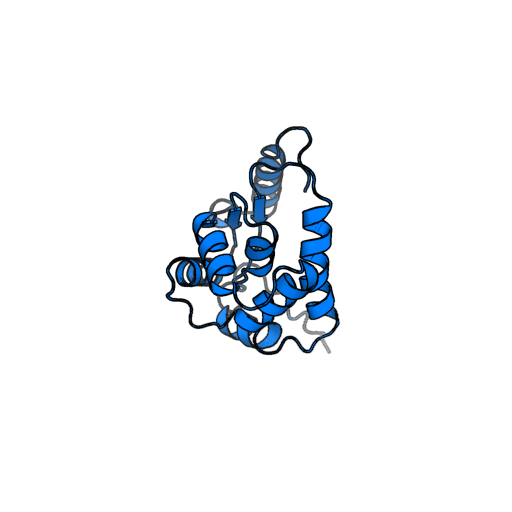. GLY A 1 112 ? -4.661 -18.325 -7.727 1.00 92.81 112 GLY A CA 1
ATOM 909 C C . GLY A 1 112 ? -5.509 -17.599 -8.784 1.00 92.81 112 GLY A C 1
ATOM 910 O O . GLY A 1 112 ? -6.158 -18.254 -9.597 1.00 92.81 112 GLY A O 1
ATOM 911 N N . SER A 1 113 ? -5.507 -16.260 -8.806 1.00 85.19 113 SER A N 1
ATOM 912 C CA . SER A 1 113 ? -6.346 -15.428 -9.687 1.00 85.19 113 SER A CA 1
ATOM 913 C C . SER A 1 113 ? -5.788 -15.252 -11.111 1.00 85.19 113 SER A C 1
ATOM 915 O O . SER A 1 113 ? -6.499 -14.803 -12.012 1.00 85.19 113 SER A O 1
ATOM 917 N N . GLY A 1 114 ? -4.538 -15.669 -11.349 1.00 86.06 114 GLY A N 1
ATOM 918 C CA . GLY A 1 114 ? -3.888 -15.644 -12.664 1.00 86.06 114 GLY A CA 1
ATOM 919 C C . GLY A 1 114 ? -3.450 -14.243 -13.126 1.00 86.06 114 GLY A C 1
ATOM 920 O O . GLY A 1 114 ? -3.940 -13.214 -12.674 1.00 86.06 114 GLY A O 1
ATOM 921 N N . TRP A 1 115 ? -2.485 -14.175 -14.051 1.00 93.69 115 TRP A N 1
ATOM 922 C CA . TRP A 1 115 ? -1.818 -12.907 -14.410 1.00 93.69 115 TRP A CA 1
ATOM 923 C C . TRP A 1 115 ? -2.487 -12.110 -15.541 1.00 93.69 115 TRP A C 1
ATOM 925 O O . TRP A 1 115 ? -2.028 -11.021 -15.879 1.00 93.69 115 TRP A O 1
ATOM 935 N N . LEU A 1 116 ? -3.553 -12.627 -16.154 1.00 90.00 116 LEU A N 1
ATOM 936 C CA . LEU A 1 116 ? -4.258 -11.917 -17.231 1.00 90.00 116 LEU A CA 1
ATOM 937 C C . LEU A 1 116 ? -5.103 -10.747 -16.700 1.00 90.00 116 LEU A C 1
ATOM 939 O O . LEU A 1 116 ? -5.337 -9.782 -17.423 1.00 90.00 116 LEU A O 1
ATOM 943 N N . HIS A 1 117 ? -5.490 -10.804 -15.424 1.00 91.31 117 HIS A N 1
ATOM 944 C CA . HIS A 1 117 ? -6.433 -9.879 -14.794 1.00 91.31 117 HIS A CA 1
ATOM 945 C C . HIS A 1 117 ? -5.759 -8.838 -13.884 1.00 91.31 117 HIS A C 1
ATOM 947 O O . HIS A 1 117 ? -6.436 -8.151 -13.127 1.00 91.31 117 HIS A O 1
ATOM 953 N N . LEU A 1 118 ? -4.431 -8.665 -13.951 1.00 95.88 118 LEU A N 1
ATOM 954 C CA . LEU A 1 118 ? -3.707 -7.753 -13.043 1.00 95.88 118 LEU A CA 1
ATOM 955 C C . LEU A 1 118 ? -4.194 -6.304 -13.151 1.00 95.88 118 LEU A C 1
ATOM 957 O O . LEU A 1 118 ? -4.332 -5.622 -12.140 1.00 95.88 118 LEU A O 1
ATOM 961 N N . LYS A 1 119 ? -4.513 -5.843 -14.366 1.00 94.44 119 LYS A N 1
ATOM 962 C CA . LYS A 1 119 ? -5.083 -4.503 -14.564 1.00 94.44 119 LYS A CA 1
ATOM 963 C C . LYS A 1 119 ? -6.456 -4.371 -13.914 1.00 94.44 119 LYS A C 1
ATOM 965 O O . LYS A 1 119 ? -6.756 -3.336 -13.337 1.00 94.44 119 LYS A O 1
ATOM 970 N N . GLU A 1 120 ? -7.290 -5.401 -14.005 1.00 94.88 120 GLU A N 1
ATOM 971 C CA . GLU A 1 120 ? -8.624 -5.404 -13.401 1.00 94.88 120 GLU A CA 1
ATOM 972 C C . GLU A 1 120 ? -8.525 -5.430 -11.875 1.00 94.88 120 GLU A C 1
ATOM 974 O O . GLU A 1 120 ? -9.211 -4.655 -11.218 1.00 94.88 120 GLU A O 1
ATOM 979 N N . MET A 1 121 ? -7.610 -6.233 -11.319 1.00 95.19 121 MET A N 1
ATOM 980 C CA . MET A 1 121 ? -7.273 -6.235 -9.893 1.00 95.19 121 MET A CA 1
ATOM 981 C C . MET A 1 121 ? -6.846 -4.840 -9.426 1.00 95.19 121 MET A C 1
ATOM 983 O O . MET A 1 121 ? -7.361 -4.332 -8.429 1.00 95.19 121 MET A O 1
ATOM 987 N N . GLU A 1 122 ? -5.940 -4.192 -10.158 1.00 95.75 122 GLU A N 1
ATOM 988 C CA . GLU A 1 122 ? -5.454 -2.856 -9.826 1.00 95.75 122 GLU A CA 1
ATOM 989 C C . GLU A 1 122 ? -6.584 -1.812 -9.876 1.00 95.75 122 GLU A C 1
ATOM 991 O O . GLU A 1 122 ? -6.775 -1.054 -8.926 1.00 95.75 122 GLU A O 1
ATOM 996 N N . GLN A 1 123 ? -7.384 -1.797 -10.947 1.00 95.50 123 GLN A N 1
ATOM 997 C CA . GLN A 1 123 ? -8.504 -0.861 -11.104 1.00 95.50 123 GLN A CA 1
ATOM 998 C C . GLN A 1 123 ? -9.607 -1.095 -10.070 1.00 95.50 123 GLN A C 1
ATOM 1000 O O . GLN A 1 123 ? -10.140 -0.142 -9.497 1.00 95.50 123 GLN A O 1
ATOM 1005 N N . TYR A 1 124 ? -9.92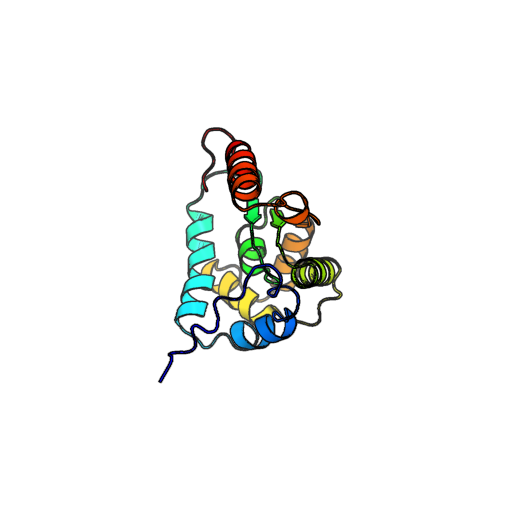1 -2.359 -9.782 1.00 95.56 124 TYR A N 1
ATOM 1006 C CA . TYR A 1 124 ? -10.861 -2.717 -8.731 1.00 95.56 124 TYR A CA 1
ATOM 1007 C C . TYR A 1 124 ? -10.369 -2.201 -7.381 1.00 95.56 124 TYR A C 1
ATOM 1009 O O . TYR A 1 124 ? -11.134 -1.546 -6.679 1.00 95.56 124 TYR A O 1
ATOM 1017 N N . THR A 1 125 ? -9.086 -2.388 -7.064 1.00 95.62 125 THR A N 1
ATOM 1018 C CA . THR A 1 125 ? -8.471 -1.850 -5.842 1.00 95.62 125 THR A CA 1
ATOM 1019 C C . THR A 1 125 ? -8.631 -0.331 -5.761 1.00 95.62 125 THR A C 1
ATOM 1021 O O . THR A 1 125 ? -9.134 0.179 -4.762 1.00 95.62 125 THR A O 1
ATOM 1024 N N . LYS A 1 126 ? -8.292 0.401 -6.833 1.00 94.88 126 LYS A N 1
ATOM 1025 C CA . LYS A 1 126 ? -8.425 1.869 -6.889 1.00 94.88 126 LYS A CA 1
ATOM 1026 C C . LYS A 1 126 ? -9.852 2.336 -6.609 1.00 94.88 126 LYS A C 1
ATOM 1028 O O . LYS A 1 126 ? -10.037 3.308 -5.885 1.00 94.88 126 LYS A O 1
ATOM 1033 N N . SER A 1 127 ? -10.860 1.612 -7.104 1.00 93.56 127 SER A N 1
ATOM 1034 C CA . SER A 1 127 ? -12.276 1.943 -6.874 1.00 93.56 127 SER A CA 1
ATOM 1035 C C . SER A 1 127 ? -12.718 1.859 -5.408 1.00 93.56 127 SER A C 1
ATOM 1037 O O . SER A 1 127 ? -13.788 2.355 -5.055 1.00 93.56 127 SER A O 1
ATOM 1039 N N . LYS A 1 128 ? -11.918 1.216 -4.552 1.00 91.75 128 LYS A N 1
ATOM 1040 C CA . LYS A 1 128 ? -12.234 1.012 -3.139 1.00 91.75 128 LYS A CA 1
ATOM 1041 C C . LYS A 1 128 ? -11.483 1.936 -2.191 1.00 91.75 128 LYS A C 1
ATOM 1043 O O . LYS A 1 128 ? -11.754 1.909 -0.990 1.00 91.75 128 LYS A O 1
ATOM 1048 N N . ILE A 1 129 ? -10.549 2.726 -2.711 1.00 88.38 129 ILE A N 1
ATOM 1049 C CA . ILE A 1 129 ? -9.658 3.538 -1.895 1.00 88.38 129 ILE A CA 1
ATOM 1050 C C . ILE A 1 129 ? -10.266 4.902 -1.616 1.00 88.38 129 ILE A C 1
ATOM 1052 O O . ILE A 1 129 ? -10.716 5.618 -2.509 1.00 88.38 129 ILE A O 1
ATOM 1056 N N . VAL A 1 130 ? -10.190 5.280 -0.349 1.00 78.44 130 VAL A N 1
ATOM 1057 C CA . VAL A 1 130 ? -10.387 6.632 0.143 1.00 78.44 130 VAL A CA 1
ATOM 1058 C C . VAL A 1 130 ? -9.054 7.078 0.734 1.00 78.44 130 VAL A C 1
ATOM 1060 O O . VAL A 1 130 ? -8.655 6.637 1.810 1.00 78.44 130 VAL A O 1
ATOM 1063 N N . VAL A 1 131 ? -8.334 7.940 0.017 1.00 67.00 131 VAL A N 1
ATOM 1064 C CA . VAL A 1 131 ? -7.087 8.517 0.536 1.00 67.00 131 VAL A CA 1
ATOM 1065 C C . VAL A 1 131 ? -7.455 9.598 1.547 1.00 67.00 131 VAL A C 1
ATOM 1067 O O . VAL A 1 131 ? -8.058 10.608 1.181 1.00 67.00 131 VAL A O 1
ATOM 1070 N N . SER A 1 132 ? -7.115 9.389 2.819 1.00 63.09 132 SER A N 1
ATOM 1071 C CA . SER A 1 132 ? -7.265 10.425 3.840 1.00 63.09 132 SER A CA 1
ATOM 1072 C C . SER A 1 132 ? -5.985 11.255 3.906 1.00 63.09 132 SER A C 1
ATOM 1074 O O . SER A 1 132 ? -4.883 10.725 4.018 1.00 63.09 132 SER A O 1
ATOM 1076 N N . ILE A 1 133 ? -6.118 12.578 3.799 1.00 55.59 133 ILE A N 1
ATOM 1077 C CA . ILE A 1 133 ? -4.981 13.490 3.591 1.00 55.59 133 ILE A CA 1
ATOM 1078 C C . ILE A 1 133 ? -4.336 13.939 4.919 1.00 55.59 133 ILE A C 1
ATOM 1080 O O . ILE A 1 133 ? -3.234 14.484 4.902 1.00 55.59 133 ILE A O 1
ATOM 1084 N N . PHE A 1 134 ? -4.946 13.667 6.076 1.00 56.94 134 PHE A N 1
ATOM 1085 C CA . PHE A 1 134 ? -4.438 14.121 7.377 1.00 56.94 134 PHE A CA 1
ATOM 1086 C C . PHE A 1 134 ? -4.846 13.129 8.463 1.00 56.94 134 PHE A C 1
ATOM 1088 O O . PHE A 1 134 ? -6.021 13.108 8.818 1.00 56.94 134 PHE A O 1
ATOM 1095 N N . CYS A 1 135 ? -3.938 12.271 8.950 1.00 60.31 135 CYS A N 1
ATOM 1096 C CA . CYS A 1 135 ? -4.380 11.203 9.850 1.00 60.31 135 CYS A CA 1
ATOM 1097 C C . CYS A 1 135 ? -4.363 11.574 11.338 1.00 60.31 135 CYS A C 1
ATOM 1099 O O . CYS A 1 135 ? -5.445 11.650 11.901 1.00 60.31 135 CYS A O 1
ATOM 1101 N N . LEU A 1 136 ? -3.233 11.825 12.010 1.00 56.91 136 LEU A N 1
ATOM 1102 C CA . LEU A 1 136 ? -3.268 12.099 13.470 1.00 56.91 136 LEU A CA 1
ATOM 1103 C C . LEU A 1 136 ? -2.192 13.087 13.942 1.00 56.91 136 LEU A C 1
ATOM 1105 O O . LEU A 1 136 ? -2.470 14.088 14.585 1.00 56.91 136 LEU A O 1
ATOM 1109 N N . GLU A 1 137 ? -0.963 12.836 13.545 1.00 50.59 137 GLU A N 1
ATOM 1110 C CA . GLU A 1 137 ? 0.240 13.673 13.582 1.00 50.59 137 GLU A CA 1
ATOM 1111 C C . GLU A 1 137 ? 0.126 15.123 13.083 1.00 50.59 137 GLU A C 1
ATOM 1113 O O . GLU A 1 137 ? 0.601 16.018 13.768 1.00 50.59 137 GLU A O 1
ATOM 1118 N N . TYR A 1 138 ? -0.547 15.418 11.964 1.00 46.03 138 TYR A N 1
ATOM 1119 C CA . TYR A 1 138 ? -0.765 16.825 11.561 1.00 46.03 138 TYR A CA 1
ATOM 1120 C C . TYR A 1 138 ? -1.716 17.571 12.523 1.00 46.03 138 TYR A C 1
ATOM 1122 O O . TYR A 1 138 ? -1.808 18.796 12.503 1.00 46.03 138 TYR A O 1
ATOM 1130 N N . CYS A 1 139 ? -2.432 16.827 13.370 1.00 49.03 139 CYS A N 1
ATOM 1131 C CA . CYS A 1 139 ? -3.308 17.340 14.419 1.00 49.03 139 CYS A CA 1
ATOM 1132 C C . CYS A 1 139 ? -2.716 17.155 15.827 1.00 49.03 139 CYS A C 1
ATOM 1134 O O . CYS A 1 139 ? -3.393 17.492 16.795 1.00 49.03 139 CYS A O 1
ATOM 1136 N N . SER A 1 140 ? -1.495 16.617 15.946 1.00 58.53 140 SER A N 1
ATOM 1137 C CA . SER A 1 140 ? -0.871 16.267 17.224 1.00 58.53 140 SER A CA 1
ATOM 1138 C C . SER A 1 140 ? 0.498 16.928 17.337 1.00 58.53 140 SER A C 1
ATOM 1140 O O . SER A 1 140 ? 1.418 16.624 16.587 1.00 58.53 140 SER A O 1
ATOM 1142 N N . ASN A 1 141 ? 0.658 17.811 18.314 1.00 66.19 141 ASN A N 1
ATOM 1143 C CA . ASN A 1 141 ? 1.893 18.549 18.572 1.00 66.19 141 ASN A CA 1
ATOM 1144 C C . ASN A 1 141 ? 2.821 17.822 19.563 1.00 66.19 141 ASN A C 1
ATOM 1146 O O . ASN A 1 141 ? 3.875 18.345 19.923 1.00 66.19 141 ASN A O 1
ATOM 1150 N N . SER A 1 142 ? 2.431 16.639 20.053 1.00 65.31 142 SER A N 1
ATOM 1151 C CA . SER A 1 142 ? 3.219 15.856 21.007 1.00 65.31 142 SER A CA 1
ATOM 1152 C C . SER A 1 142 ? 2.998 14.349 20.868 1.00 65.31 142 SER A C 1
ATOM 1154 O O . SER A 1 142 ? 1.959 13.890 20.396 1.00 65.31 142 SER A O 1
ATOM 1156 N N . GLU A 1 143 ? 3.960 13.561 21.359 1.00 54.50 143 GLU A N 1
ATOM 1157 C CA . GLU A 1 143 ? 3.861 12.096 21.436 1.00 54.50 143 GLU A CA 1
ATOM 1158 C C . GLU A 1 143 ? 2.632 11.636 22.242 1.00 54.50 143 GLU A C 1
ATOM 1160 O O . GLU A 1 143 ? 2.051 10.588 21.965 1.00 54.50 143 GLU A O 1
ATOM 1165 N N . MET A 1 144 ? 2.217 12.425 23.238 1.00 66.75 144 MET A N 1
ATOM 1166 C CA . MET A 1 144 ? 1.037 12.137 24.052 1.00 66.75 144 MET A CA 1
ATOM 1167 C C . MET A 1 144 ? -0.254 12.312 23.245 1.00 66.75 144 MET A C 1
ATOM 1169 O O . MET A 1 144 ? -1.072 11.396 23.231 1.00 66.75 144 MET A O 1
ATOM 1173 N N . GLU A 1 145 ? -0.391 13.429 22.523 1.00 64.19 145 GLU A N 1
ATOM 1174 C CA . GLU A 1 145 ? -1.532 13.689 21.632 1.00 64.19 145 GLU A CA 1
ATOM 1175 C C . GLU A 1 145 ? -1.604 12.656 20.507 1.00 64.19 145 GLU A C 1
ATOM 1177 O O . GLU A 1 145 ? -2.679 12.149 20.213 1.00 64.19 145 GLU A O 1
ATOM 1182 N N . TYR A 1 146 ? -0.461 12.251 19.951 1.00 65.25 146 TYR A N 1
ATOM 1183 C CA . TYR A 1 146 ? -0.409 11.184 18.957 1.00 65.25 146 TYR A CA 1
ATOM 1184 C C . TYR A 1 146 ? -0.879 9.838 19.530 1.00 65.25 146 TYR A C 1
ATOM 1186 O O . TYR A 1 146 ? -1.712 9.166 18.927 1.00 65.25 146 TYR A O 1
ATOM 1194 N N . LYS A 1 147 ? -0.394 9.441 20.717 1.00 62.50 147 LYS A N 1
ATOM 1195 C CA . LYS A 1 147 ? -0.829 8.199 21.386 1.00 62.50 147 LYS A CA 1
ATOM 1196 C C . LYS A 1 147 ? -2.323 8.206 21.690 1.00 62.50 147 LYS A C 1
ATOM 1198 O O . LYS A 1 147 ? -2.967 7.165 21.596 1.00 62.50 147 LYS A O 1
ATOM 1203 N N . GLU A 1 148 ? -2.865 9.358 22.058 1.00 67.88 148 GLU A N 1
ATOM 1204 C CA . GLU A 1 148 ? -4.294 9.540 22.290 1.00 67.88 148 GLU A CA 1
ATOM 1205 C C . GLU A 1 148 ? -5.087 9.496 20.982 1.00 67.88 148 GLU A C 1
ATOM 1207 O O . GLU A 1 148 ? -6.095 8.806 20.903 1.00 67.88 148 GLU A O 1
ATOM 1212 N N . ALA A 1 149 ? -4.593 10.127 19.922 1.00 66.88 149 ALA A N 1
ATOM 1213 C CA . ALA A 1 149 ? -5.192 10.094 18.597 1.00 66.88 149 ALA A CA 1
ATOM 1214 C C . ALA A 1 149 ? -5.217 8.664 18.022 1.00 66.88 149 ALA A C 1
ATOM 1216 O O . ALA A 1 149 ? -6.239 8.225 17.495 1.00 66.88 149 ALA A O 1
ATOM 1217 N N . VAL A 1 150 ? -4.137 7.895 18.198 1.00 67.56 150 VAL A N 1
ATOM 1218 C CA . VAL A 1 150 ? -4.075 6.474 17.820 1.00 67.56 150 VAL A CA 1
ATOM 1219 C C . VAL A 1 150 ? -5.058 5.657 18.652 1.00 67.56 150 VAL A C 1
ATOM 1221 O O . VAL A 1 150 ? -5.766 4.817 18.102 1.00 67.56 150 VAL A O 1
ATOM 1224 N N . ARG A 1 151 ? -5.158 5.924 19.961 1.00 67.75 151 ARG A N 1
ATOM 1225 C CA . ARG A 1 151 ? -6.147 5.276 20.834 1.00 67.75 151 ARG A CA 1
ATOM 1226 C C . ARG A 1 151 ? -7.577 5.590 20.381 1.00 67.75 151 ARG A C 1
ATOM 1228 O O . ARG A 1 151 ? -8.380 4.677 20.272 1.00 67.75 151 ARG A O 1
ATOM 1235 N N . ASN A 1 152 ? -7.856 6.832 19.999 1.00 67.31 152 ASN A N 1
ATOM 1236 C CA . ASN A 1 152 ? -9.155 7.249 19.473 1.00 67.31 152 ASN A CA 1
ATOM 1237 C C . ASN A 1 152 ? -9.482 6.581 18.133 1.00 67.31 152 ASN A C 1
ATOM 1239 O O . ASN A 1 152 ? -10.640 6.273 17.877 1.00 67.31 152 ASN A O 1
ATOM 1243 N N . VAL A 1 153 ? -8.488 6.351 17.271 1.00 67.62 153 VAL A N 1
ATOM 1244 C CA . VAL A 1 153 ? -8.668 5.579 16.031 1.00 67.62 153 VAL A CA 1
ATOM 1245 C C . VAL A 1 153 ? -8.917 4.105 16.337 1.00 67.62 153 VAL A C 1
ATOM 1247 O O . VAL A 1 153 ? -9.813 3.510 15.743 1.00 67.62 153 VAL A O 1
ATOM 1250 N N . ALA A 1 154 ? -8.186 3.530 17.292 1.00 65.00 154 ALA A N 1
ATOM 1251 C CA . ALA A 1 154 ? -8.419 2.168 17.758 1.00 65.00 154 ALA A CA 1
ATOM 1252 C C . ALA A 1 154 ? -9.829 2.004 18.359 1.00 65.00 154 ALA A C 1
ATOM 1254 O O . ALA A 1 154 ? -10.477 0.992 18.118 1.00 65.00 154 ALA A O 1
ATOM 1255 N N . ASP A 1 155 ? -10.355 3.026 19.037 1.00 67.50 155 ASP A N 1
ATOM 1256 C CA . ASP A 1 155 ? -11.730 3.045 19.552 1.00 67.50 155 ASP A CA 1
ATOM 1257 C C . ASP A 1 155 ? -12.798 3.129 18.439 1.00 67.50 155 ASP A C 1
ATOM 1259 O O . ASP A 1 155 ? -13.971 2.842 18.685 1.00 67.50 155 ASP A O 1
ATOM 1263 N N . GLN A 1 156 ? -12.425 3.489 17.201 1.00 62.50 156 GLN A N 1
ATOM 1264 C CA . GLN A 1 156 ? -13.325 3.417 16.038 1.00 62.50 156 GLN A CA 1
ATOM 1265 C C . GLN A 1 156 ? -13.397 2.019 15.416 1.00 62.50 156 GLN A C 1
ATOM 1267 O O . GLN A 1 156 ? -14.242 1.778 14.545 1.00 62.50 156 GLN A O 1
ATOM 1272 N N . VAL A 1 157 ? -12.554 1.084 15.862 1.00 65.25 157 VAL A N 1
ATOM 1273 C CA . VAL A 1 157 ? -12.708 -0.325 15.510 1.00 65.25 157 VAL A CA 1
ATOM 1274 C C . VAL A 1 157 ? -14.014 -0.807 16.138 1.00 65.25 157 VAL A C 1
ATOM 1276 O O . VAL A 1 157 ? -14.199 -0.782 17.354 1.00 65.25 157 VAL A O 1
ATOM 1279 N N . LYS A 1 158 ? -14.966 -1.211 15.288 1.00 70.25 158 LYS A N 1
ATOM 1280 C CA . LYS A 1 158 ? -16.269 -1.714 15.746 1.00 70.25 158 LYS A CA 1
ATOM 1281 C C . LYS A 1 158 ? -16.059 -2.861 16.745 1.00 70.25 158 LYS A C 1
ATOM 1283 O O . LYS A 1 158 ? -15.118 -3.632 16.562 1.00 70.25 158 LYS A O 1
ATOM 1288 N N . PRO A 1 159 ? -16.937 -3.045 17.750 1.00 70.75 159 PRO A N 1
ATOM 1289 C CA . PRO A 1 159 ? -16.857 -4.199 18.641 1.00 70.75 159 PRO A CA 1
ATOM 1290 C C . PRO A 1 159 ? -16.745 -5.510 17.845 1.00 70.75 159 PRO A C 1
ATOM 1292 O O . PRO A 1 159 ? -17.614 -5.806 17.027 1.00 70.75 159 PRO A O 1
ATOM 1295 N N . GLY A 1 160 ? -15.66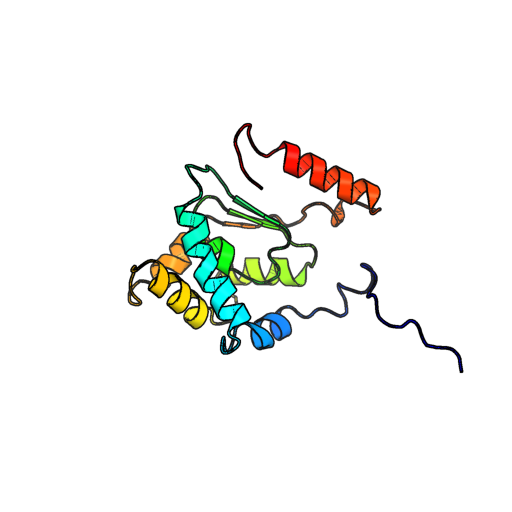4 -6.265 18.067 1.00 71.62 160 GLY A N 1
ATOM 1296 C CA . GLY A 1 160 ? -15.339 -7.490 17.320 1.00 71.62 160 GLY A CA 1
ATOM 1297 C C . GLY A 1 160 ? -14.408 -7.306 16.111 1.00 71.62 160 GLY A C 1
ATOM 1298 O O . GLY A 1 160 ? -14.020 -8.301 15.508 1.00 71.62 160 GLY A O 1
ATOM 1299 N N . GLY A 1 161 ? -14.027 -6.075 15.763 1.00 61.47 161 GLY A N 1
ATOM 1300 C CA . GLY A 1 161 ? -12.997 -5.797 14.763 1.00 61.47 161 GLY A CA 1
ATOM 1301 C C . GLY A 1 161 ? -11.585 -6.062 15.297 1.00 61.47 161 GLY A C 1
ATOM 1302 O O . GLY A 1 161 ? -11.324 -5.918 16.492 1.00 61.47 161 GLY A O 1
ATOM 1303 N N . GLY A 1 162 ? -10.687 -6.478 14.405 1.00 66.38 162 GLY A N 1
ATOM 1304 C CA . GLY A 1 162 ? -9.272 -6.696 14.706 1.00 66.38 162 GLY A CA 1
ATOM 1305 C C . GLY A 1 162 ? -8.413 -5.458 14.437 1.00 66.38 162 GLY A C 1
ATOM 1306 O O . GLY A 1 162 ? -8.820 -4.574 13.682 1.00 66.38 162 GLY A O 1
ATOM 1307 N N . ILE A 1 163 ? -7.230 -5.434 15.054 1.00 59.78 163 ILE A N 1
ATOM 1308 C CA . ILE A 1 163 ? -6.098 -4.558 14.713 1.00 59.78 163 ILE A CA 1
ATOM 1309 C C . ILE A 1 163 ? -5.027 -5.436 14.075 1.00 59.78 163 ILE A C 1
ATOM 1311 O O . ILE A 1 163 ? -4.795 -6.536 14.632 1.00 59.78 163 ILE A O 1
#

Organism: Onchocerca ochengi (NCBI:txid42157)

Foldseek 3Di:
DDDPPDDPQDPVCCQVPDDLVVVCCVPPQDPPDPVSLCVLLVLLVVLVVFPDDQEEEDAQCFLDCSNLLNNLHQYEYYHDHQNSLVSVVCLLVVNHPRDNLVSLVSSCVSVVVDNPCSVVSSNSSSVRYDYDNHQQVVVDPDPVSSVVSVVVVVVPQPVVGDD

Radius of gyration: 17.36 Å; chains: 1; bounding box: 54×37×41 Å

Secondary structure (DSSP, 8-state):
----------GGGHHHH--HHHHHHHHHSS---HHHHHHHHHHHHHHHHS---SEEEEET-TT--HHHHHH-SEEEEE-S-HHHHHHHHHHHTT------HHHHHHHHHHHT--GGGHHHHHHHHHTTEEE-S--SGGG-SSHHHHHHHHHHHHTTSPTT---

Sequence (163 aa):
MAFETNMIVGPDKLESNFDSQSYLWDFYQHIDDPAMQMMIMLLPIIAERIDCYDSLLDFGAGPTIHVSVVFRNKIYLADYLPQNRNELLRWTTGQSLFDWTPVLKMIASVEGSGWLHLKEMEQYTKSKIVVSIFCLEYCSNSEMEYKEAVRNVADQVKPGGGI

pLDDT: 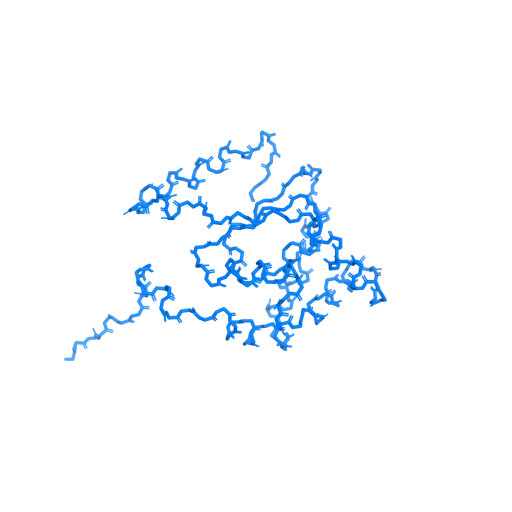mean 81.97, std 16.92, range [31.17, 97.25]

InterPro domains:
  IPR000940 Methyltransferase, NNMT/PNMT/TEMT [PF01234] (7-129)
  IPR000940 Methyltransferase, NNMT/PNMT/TEMT [PS51681] (11-163)
  IPR000940 Methyltransferase, NNMT/PNMT/TEMT [PTHR10867] (12-129)
  IPR029063 S-adenosyl-L-methionine-dependent methyltransferase superfamily [G3DSA:3.40.50.150] (6-126)
  IPR029063 S-adenosyl-L-methionine-dependent methyltransferase superfamily [G3DSA:3.40.50.150] (127-163)
  IPR029063 S-adenosyl-L-methionine-dependent methyltransferase superfamily [SSF53335] (19-161)